Protein AF-A0A3N2QMF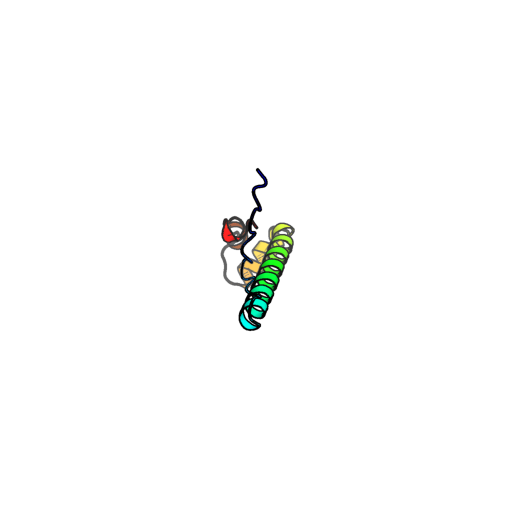4-F1 (afdb_monomer)

Secondary structure (DSSP, 8-state):
-------------PPPHHHHHHHHHHHHHHHHHHHHHHHHHTS-HHHHHHHHHHTTPPTTHHHHHHTSGGG--

Solvent-accessible surface area (backbone atoms only — not comparable to full-atom values): 4625 Å² total; per-residue (Å²): 137,86,83,81,81,78,80,72,84,76,84,79,80,73,75,50,72,70,53,50,54,50,50,52,52,50,52,52,51,51,53,50,52,50,48,51,51,51,57,62,71,70,47,53,71,69,56,50,39,50,53,27,52,77,75,73,43,60,76,58,49,67,62,57,56,58,71,36,77,92,59,72,118

pLDDT: mean 82.38, std 12.02, range [42.25, 94.75]

Mean predicted aligned error: 10.44 Å

Structure (mmCIF, N/CA/C/O backbone):
data_AF-A0A3N2QMF4-F1
#
_entry.id   AF-A0A3N2QMF4-F1
#
loop_
_atom_site.group_PDB
_atom_site.id
_atom_site.type_symbol
_atom_site.label_atom_id
_atom_site.label_alt_id
_atom_site.label_comp_id
_atom_site.label_asym_id
_atom_site.label_entity_id
_atom_site.label_seq_id
_atom_site.pdbx_PDB_ins_code
_atom_site.Cartn_x
_atom_site.Cartn_y
_atom_site.Cartn_z
_atom_site.occupancy
_atom_site.B_iso_or_equiv
_atom_site.auth_seq_id
_atom_site.auth_comp_id
_atom_site.auth_asym_id
_atom_site.auth_atom_id
_atom_site.pdbx_PDB_model_num
ATOM 1 N N . MET A 1 1 ? 56.094 19.248 -21.492 1.00 42.25 1 MET A N 1
ATOM 2 C CA . MET A 1 1 ? 55.679 17.831 -21.558 1.00 42.25 1 MET A CA 1
ATOM 3 C C . MET A 1 1 ? 54.161 17.786 -21.512 1.00 42.25 1 MET A C 1
ATOM 5 O O . MET A 1 1 ? 53.594 18.242 -20.531 1.00 42.25 1 MET A O 1
ATOM 9 N N . GLN A 1 2 ? 53.503 17.374 -22.597 1.00 51.53 2 GLN A N 1
ATOM 10 C CA . GLN A 1 2 ? 52.039 17.309 -22.674 1.00 51.53 2 GLN A CA 1
ATOM 11 C C . GLN A 1 2 ? 51.603 15.867 -22.392 1.00 51.53 2 GLN A C 1
ATOM 13 O O . GLN A 1 2 ? 51.964 14.958 -23.134 1.00 51.53 2 GLN A O 1
ATOM 18 N N . HIS A 1 3 ? 50.864 15.649 -21.305 1.00 49.91 3 HIS A N 1
ATOM 19 C CA . HIS A 1 3 ? 50.281 14.348 -20.986 1.00 49.91 3 HIS A CA 1
ATOM 20 C C . HIS A 1 3 ? 48.907 14.253 -21.655 1.00 49.91 3 HIS A C 1
ATOM 22 O O . HIS A 1 3 ? 47.921 14.790 -21.157 1.00 49.91 3 HIS A O 1
ATOM 28 N N . THR A 1 4 ? 48.830 13.586 -22.804 1.00 54.44 4 THR A N 1
ATOM 29 C CA . THR A 1 4 ? 47.554 13.232 -23.434 1.00 54.44 4 THR A CA 1
ATOM 30 C C . THR A 1 4 ? 46.862 12.142 -22.618 1.00 54.44 4 THR A C 1
ATOM 32 O O . THR A 1 4 ? 47.229 10.969 -22.691 1.00 54.44 4 THR A O 1
ATOM 35 N N . LEU A 1 5 ? 45.846 12.526 -21.840 1.00 60.22 5 LEU A N 1
ATOM 36 C CA . LEU A 1 5 ? 44.916 11.598 -21.197 1.00 60.22 5 LEU A CA 1
ATOM 37 C C . LEU A 1 5 ? 44.098 10.881 -22.279 1.00 60.22 5 LEU A C 1
ATOM 39 O O . LEU A 1 5 ? 43.132 11.415 -22.821 1.00 60.22 5 LEU A O 1
ATOM 43 N N . THR A 1 6 ? 44.495 9.656 -22.608 1.00 61.91 6 THR A N 1
ATOM 44 C CA . THR A 1 6 ? 43.743 8.769 -23.500 1.00 61.91 6 THR A CA 1
ATOM 45 C C . THR A 1 6 ? 42.539 8.217 -22.739 1.00 61.91 6 THR A C 1
ATOM 47 O O . THR A 1 6 ? 42.617 7.210 -22.034 1.00 61.91 6 THR A O 1
ATOM 50 N N . LEU A 1 7 ? 41.400 8.899 -22.864 1.00 65.44 7 LEU A N 1
ATOM 51 C CA . LEU A 1 7 ? 40.105 8.389 -22.423 1.00 65.44 7 LEU A CA 1
ATOM 52 C C . LEU A 1 7 ? 39.782 7.114 -23.214 1.00 65.44 7 LEU A C 1
ATOM 54 O O . LEU A 1 7 ? 39.386 7.170 -24.378 1.00 65.44 7 LEU A O 1
ATOM 58 N N . LYS A 1 8 ? 39.960 5.944 -22.589 1.00 66.19 8 LYS A N 1
ATOM 59 C CA . LYS A 1 8 ? 39.494 4.677 -23.164 1.00 66.19 8 LYS A CA 1
ATOM 60 C C . LYS A 1 8 ? 37.964 4.726 -23.274 1.00 66.19 8 LYS A C 1
ATOM 62 O O . LYS A 1 8 ? 37.307 5.006 -22.268 1.00 66.19 8 LYS A O 1
ATOM 67 N N . PRO A 1 9 ? 37.372 4.430 -24.443 1.00 65.38 9 PRO A N 1
ATOM 68 C CA . PRO A 1 9 ? 35.925 4.444 -24.593 1.00 65.38 9 PRO A CA 1
ATOM 69 C C . PRO A 1 9 ? 35.312 3.363 -23.697 1.00 65.38 9 PRO A C 1
ATOM 71 O O . PRO A 1 9 ? 35.533 2.163 -23.880 1.00 65.38 9 PRO A O 1
ATOM 74 N N . ARG A 1 10 ? 34.549 3.792 -22.690 1.00 68.81 10 ARG A N 1
ATOM 75 C CA . ARG A 1 10 ? 33.787 2.899 -21.817 1.00 68.81 10 ARG A CA 1
ATOM 76 C C . ARG A 1 10 ? 32.630 2.346 -22.64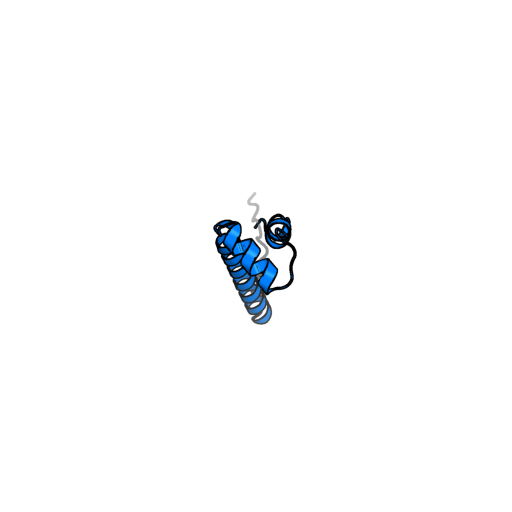7 1.00 68.81 10 ARG A C 1
ATOM 78 O O . ARG A 1 10 ? 31.792 3.113 -23.110 1.00 68.81 10 ARG A O 1
ATOM 85 N N . LYS A 1 11 ? 32.594 1.030 -22.876 1.00 68.81 11 LYS A N 1
ATOM 86 C CA . LYS A 1 11 ? 31.493 0.383 -23.605 1.00 68.81 11 LYS A CA 1
ATOM 87 C C . LYS A 1 11 ? 30.186 0.630 -22.845 1.00 68.81 11 LYS A C 1
ATOM 89 O O . LYS A 1 11 ? 29.990 0.104 -21.751 1.00 68.81 11 LYS A O 1
ATOM 94 N N . ILE A 1 12 ? 29.316 1.468 -23.402 1.00 71.12 12 ILE A N 1
ATOM 95 C CA . ILE A 1 12 ? 27.978 1.719 -22.863 1.00 71.12 12 ILE A CA 1
ATOM 96 C C . ILE A 1 12 ? 27.099 0.557 -23.317 1.00 71.12 12 ILE A C 1
ATOM 98 O O . ILE A 1 12 ? 26.749 0.442 -24.490 1.00 71.12 12 ILE A O 1
ATOM 102 N N . HIS A 1 13 ? 26.774 -0.337 -22.389 1.00 69.00 13 HIS A N 1
ATOM 103 C CA . HIS A 1 13 ? 25.835 -1.418 -22.647 1.00 69.00 13 HIS A CA 1
ATOM 104 C C . HIS A 1 13 ? 24.415 -0.882 -22.485 1.00 69.00 13 HIS A C 1
ATOM 106 O O . HIS A 1 13 ? 23.947 -0.655 -21.369 1.00 69.00 13 HIS A O 1
ATOM 112 N N . TRP A 1 14 ? 23.732 -0.664 -23.607 1.00 66.06 14 TRP A N 1
ATOM 113 C CA . TRP A 1 14 ? 22.312 -0.341 -23.588 1.00 66.06 14 TRP A CA 1
ATOM 114 C C . TRP A 1 14 ? 21.518 -1.541 -23.058 1.00 66.06 14 TRP A C 1
ATOM 116 O O . TRP A 1 14 ? 21.784 -2.678 -23.462 1.00 66.06 14 TRP A O 1
ATOM 126 N N . PRO A 1 15 ? 20.554 -1.324 -22.145 1.00 71.62 15 PRO A N 1
ATOM 127 C CA . PRO A 1 15 ? 19.731 -2.404 -21.633 1.00 71.62 15 PRO A CA 1
ATOM 128 C C . PRO A 1 15 ? 18.971 -3.049 -22.790 1.00 71.62 15 PRO A C 1
ATOM 130 O O . PRO A 1 15 ? 18.308 -2.375 -23.578 1.00 71.62 15 PRO A O 1
ATOM 133 N N . THR A 1 16 ? 19.055 -4.372 -22.879 1.00 77.50 16 THR A N 1
ATOM 134 C CA . THR A 1 16 ? 18.301 -5.146 -23.864 1.00 77.50 16 THR A CA 1
ATOM 135 C C . THR A 1 16 ? 16.792 -4.959 -23.644 1.00 77.50 16 THR A C 1
ATOM 137 O O . THR A 1 16 ? 16.343 -4.653 -22.534 1.00 77.50 16 THR A O 1
ATOM 140 N N . LEU A 1 17 ? 15.974 -5.169 -24.681 1.00 75.25 17 LEU A N 1
ATOM 141 C CA . LEU A 1 17 ? 14.507 -5.066 -24.581 1.00 75.25 17 LEU A CA 1
ATOM 142 C C . LEU A 1 17 ? 13.911 -5.835 -23.372 1.00 75.25 17 LEU A C 1
ATOM 144 O O . LEU A 1 17 ? 13.055 -5.273 -22.679 1.00 75.25 17 LEU A O 1
ATOM 148 N N . PRO A 1 18 ? 14.387 -7.050 -23.016 1.00 80.06 18 PRO A N 1
ATOM 149 C CA . PRO A 1 18 ? 13.954 -7.744 -21.800 1.00 80.06 18 PRO A CA 1
ATOM 150 C C . PRO A 1 18 ? 14.275 -6.996 -20.497 1.00 80.06 18 PRO A C 1
ATOM 152 O O . PRO A 1 18 ? 13.464 -7.006 -19.564 1.00 80.06 18 PRO A O 1
ATOM 155 N N . ALA A 1 19 ? 15.429 -6.327 -20.416 1.00 80.31 19 ALA A N 1
ATOM 156 C CA . ALA A 1 19 ? 15.818 -5.530 -19.254 1.00 80.31 19 ALA A CA 1
ATOM 157 C C . ALA A 1 19 ? 14.919 -4.291 -19.101 1.00 80.31 19 ALA A C 1
ATOM 159 O O . ALA A 1 19 ? 14.454 -3.998 -17.997 1.00 80.31 19 ALA A O 1
ATOM 160 N N . LEU A 1 20 ? 14.574 -3.629 -20.209 1.00 84.25 20 LEU A N 1
ATOM 161 C CA . LEU A 1 20 ? 13.624 -2.511 -20.217 1.00 84.25 20 LEU A CA 1
ATOM 162 C C . LEU A 1 20 ? 12.210 -2.945 -19.795 1.00 84.25 20 LEU A C 1
ATOM 164 O O . LEU A 1 20 ? 11.565 -2.271 -18.988 1.00 84.25 20 LEU A O 1
ATOM 168 N N . ALA A 1 21 ? 11.733 -4.097 -20.274 1.00 86.06 21 ALA A N 1
ATOM 169 C CA . ALA A 1 21 ? 10.439 -4.653 -19.874 1.00 86.06 21 ALA A CA 1
ATOM 170 C C . ALA A 1 21 ? 10.400 -5.025 -18.380 1.00 86.06 21 ALA A C 1
ATOM 172 O O . ALA A 1 21 ? 9.394 -4.814 -17.694 1.00 86.06 21 ALA A O 1
ATOM 173 N N . ARG A 1 22 ? 11.506 -5.558 -17.846 1.00 89.75 22 ARG A N 1
ATOM 174 C CA . ARG A 1 22 ? 11.665 -5.830 -16.412 1.00 89.75 22 ARG A CA 1
ATOM 175 C C . ARG A 1 22 ? 11.612 -4.535 -15.599 1.00 89.75 22 ARG A C 1
ATOM 177 O O . ARG A 1 22 ? 10.844 -4.468 -14.644 1.00 89.75 22 ARG A O 1
ATOM 184 N N . LEU A 1 23 ? 12.343 -3.497 -16.010 1.00 89.94 23 LEU A N 1
ATOM 185 C CA . LEU A 1 23 ? 12.331 -2.193 -15.342 1.00 89.94 23 LEU A CA 1
ATOM 186 C C . LEU A 1 23 ? 10.928 -1.569 -15.324 1.00 89.94 23 LEU A C 1
ATOM 188 O O . LEU A 1 23 ? 10.478 -1.099 -14.282 1.00 89.94 23 LEU A O 1
ATOM 192 N N . ARG A 1 24 ? 10.197 -1.618 -16.445 1.00 91.12 24 ARG A N 1
ATOM 193 C CA . ARG A 1 24 ? 8.805 -1.136 -16.516 1.00 91.12 24 ARG A CA 1
ATOM 194 C C . ARG A 1 24 ? 7.887 -1.867 -15.535 1.00 91.12 24 ARG A C 1
ATOM 196 O O . ARG A 1 24 ? 7.110 -1.216 -14.839 1.00 91.12 24 ARG A O 1
ATOM 203 N N . ARG A 1 25 ? 8.000 -3.197 -15.430 1.00 92.50 25 ARG A N 1
ATOM 204 C CA . ARG A 1 25 ? 7.232 -3.986 -14.449 1.00 92.50 25 ARG A CA 1
ATOM 205 C C . ARG A 1 25 ? 7.553 -3.583 -13.015 1.00 92.50 25 ARG A C 1
ATOM 207 O O . ARG A 1 25 ? 6.628 -3.390 -12.233 1.00 92.50 25 ARG A O 1
ATOM 214 N N . TRP A 1 26 ? 8.830 -3.402 -12.684 1.00 90.31 26 TRP A N 1
ATOM 215 C CA . TRP A 1 26 ? 9.233 -2.940 -11.354 1.00 90.31 26 TRP A CA 1
ATOM 216 C C . TRP A 1 26 ? 8.710 -1.538 -11.043 1.00 90.31 26 TRP A C 1
ATOM 218 O O . TRP A 1 26 ? 8.151 -1.336 -9.971 1.00 90.31 26 TRP A O 1
ATOM 228 N N . ARG A 1 27 ? 8.773 -0.603 -12.001 1.00 91.75 27 ARG A N 1
ATOM 229 C CA . ARG A 1 27 ? 8.184 0.738 -11.845 1.00 91.75 27 ARG A CA 1
ATOM 230 C C . ARG A 1 27 ? 6.677 0.683 -11.599 1.00 91.75 27 ARG A C 1
ATOM 232 O O . ARG A 1 27 ? 6.189 1.377 -10.714 1.00 91.75 27 ARG A O 1
ATOM 239 N N . LYS A 1 28 ? 5.946 -0.158 -12.340 1.00 93.38 28 LYS A N 1
ATOM 240 C CA . LYS A 1 28 ? 4.500 -0.343 -12.135 1.00 93.38 28 LYS A CA 1
ATOM 241 C C . LYS A 1 28 ? 4.199 -0.930 -10.754 1.00 93.38 28 LYS A C 1
ATOM 243 O O . LYS A 1 28 ? 3.304 -0.440 -10.076 1.00 93.38 28 LYS A O 1
ATOM 248 N N . ARG A 1 29 ? 4.960 -1.939 -10.315 1.00 90.81 29 ARG A N 1
ATOM 249 C CA . ARG A 1 29 ? 4.818 -2.525 -8.971 1.00 90.81 29 ARG A CA 1
ATOM 250 C C . ARG A 1 29 ? 5.080 -1.494 -7.876 1.00 90.81 29 ARG A C 1
ATOM 252 O O . ARG A 1 29 ? 4.282 -1.398 -6.954 1.00 90.81 29 ARG A O 1
ATOM 259 N N . LEU A 1 30 ? 6.137 -0.695 -8.013 1.00 89.94 30 LEU A N 1
ATOM 260 C CA . LEU A 1 30 ? 6.452 0.390 -7.084 1.00 89.94 30 LEU A CA 1
ATOM 261 C C . LEU A 1 30 ? 5.309 1.409 -6.992 1.00 89.94 30 LEU A C 1
ATOM 263 O O . LEU A 1 30 ? 4.873 1.745 -5.895 1.00 89.94 30 LEU A O 1
ATOM 267 N N . ALA A 1 31 ? 4.799 1.869 -8.138 1.00 90.75 31 ALA A N 1
ATOM 268 C CA . ALA A 1 31 ? 3.679 2.805 -8.179 1.00 90.75 31 ALA A CA 1
ATOM 269 C C . ALA A 1 31 ? 2.428 2.227 -7.500 1.00 90.75 31 ALA A C 1
ATOM 271 O O . ALA A 1 31 ? 1.799 2.916 -6.703 1.00 90.75 31 ALA A O 1
ATOM 272 N N . ASN A 1 32 ? 2.122 0.950 -7.752 1.00 91.50 32 ASN A N 1
ATOM 273 C CA . ASN 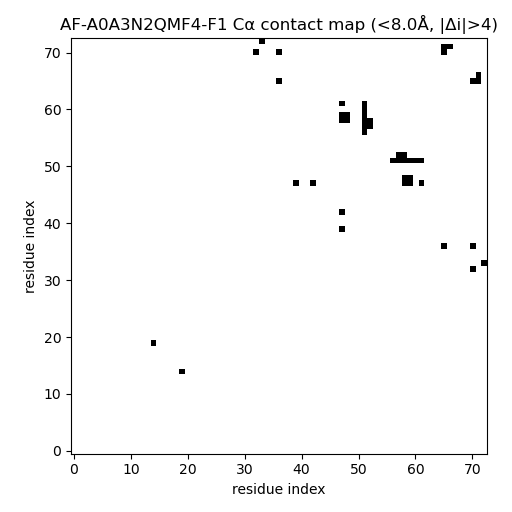A 1 32 ? 0.993 0.273 -7.121 1.00 91.50 32 ASN A CA 1
ATOM 274 C C . ASN A 1 32 ? 1.149 0.210 -5.594 1.00 91.50 32 ASN A C 1
ATOM 276 O O . ASN A 1 32 ? 0.235 0.581 -4.869 1.00 91.50 32 ASN A O 1
ATOM 280 N N . ARG A 1 33 ? 2.336 -0.169 -5.095 1.00 88.06 33 ARG A N 1
ATOM 281 C CA . ARG A 1 33 ? 2.609 -0.195 -3.647 1.00 88.06 33 ARG A CA 1
ATOM 282 C C . ARG A 1 33 ? 2.418 1.173 -2.998 1.00 88.06 33 ARG 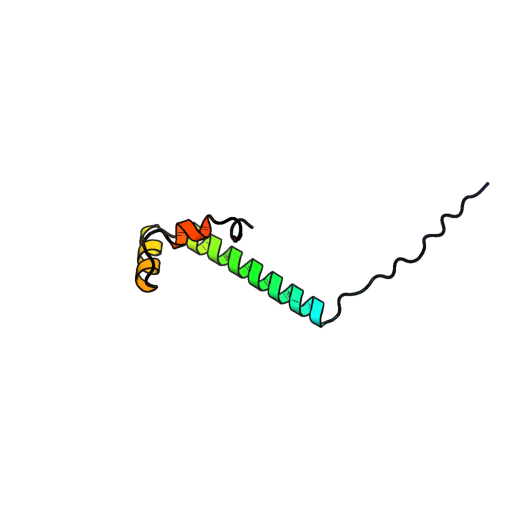A C 1
ATOM 284 O O . ARG A 1 33 ? 1.825 1.262 -1.929 1.00 88.06 33 ARG A O 1
ATOM 291 N N . ARG A 1 34 ? 2.884 2.236 -3.659 1.00 88.50 34 ARG A N 1
ATOM 292 C CA . ARG A 1 34 ? 2.707 3.614 -3.183 1.00 88.50 34 ARG A CA 1
ATOM 293 C C . ARG A 1 34 ? 1.243 4.045 -3.166 1.00 88.50 34 ARG A C 1
ATOM 295 O O . ARG A 1 34 ? 0.862 4.755 -2.243 1.00 88.50 34 ARG A O 1
ATOM 302 N N . SER A 1 35 ? 0.444 3.631 -4.153 1.00 89.94 35 SER A N 1
ATOM 303 C CA . SER A 1 35 ? -1.004 3.893 -4.163 1.00 89.94 35 SER A CA 1
ATOM 304 C C . SER A 1 35 ? -1.675 3.222 -2.974 1.00 89.94 35 SER A C 1
ATOM 306 O O . SER A 1 35 ? -2.265 3.907 -2.148 1.00 89.94 35 SER A O 1
ATOM 308 N N . LEU A 1 36 ? -1.450 1.914 -2.813 1.00 87.12 36 LEU A N 1
ATOM 309 C CA . LEU A 1 36 ? -2.015 1.135 -1.713 1.00 87.12 36 LEU A CA 1
ATOM 310 C C . LEU A 1 36 ? -1.630 1.732 -0.357 1.00 87.12 36 LEU A C 1
ATOM 312 O O . LEU A 1 36 ? -2.490 1.941 0.487 1.00 87.12 36 LEU A O 1
ATOM 316 N N . ARG A 1 37 ? -0.360 2.109 -0.157 1.00 85.06 37 ARG A N 1
ATOM 317 C CA . ARG A 1 37 ? 0.066 2.756 1.093 1.00 85.06 37 ARG A CA 1
ATOM 318 C C . ARG A 1 37 ? -0.710 4.043 1.385 1.00 85.06 37 ARG A C 1
ATOM 320 O O . ARG A 1 37 ? -1.015 4.298 2.543 1.00 85.06 37 ARG A O 1
ATOM 327 N N . ARG A 1 38 ? -1.008 4.863 0.374 1.00 86.94 38 ARG A N 1
ATOM 328 C CA . ARG A 1 38 ? -1.800 6.089 0.569 1.00 86.94 38 ARG A CA 1
ATOM 329 C C . ARG A 1 38 ? -3.260 5.777 0.856 1.00 86.94 38 ARG A C 1
ATOM 331 O O . ARG A 1 38 ? -3.819 6.376 1.763 1.00 86.94 38 ARG A O 1
ATOM 338 N N . GLU A 1 39 ? -3.846 4.859 0.096 1.00 87.50 39 GLU A N 1
ATOM 339 C CA . GLU A 1 39 ? -5.245 4.452 0.248 1.00 87.50 39 GLU A CA 1
ATOM 340 C C . GLU A 1 39 ? -5.493 3.880 1.644 1.00 87.50 39 GLU A C 1
ATOM 342 O O . GLU A 1 39 ? -6.345 4.383 2.367 1.00 87.50 39 GLU A O 1
ATOM 347 N N . PHE A 1 40 ? -4.682 2.911 2.070 1.00 85.38 40 PHE A N 1
ATOM 348 C CA . PHE A 1 40 ? -4.801 2.315 3.398 1.00 85.38 40 PHE A CA 1
ATOM 349 C C . PHE A 1 40 ? -4.322 3.254 4.514 1.00 85.38 40 PHE A C 1
ATOM 351 O O . PHE A 1 40 ? -4.920 3.286 5.582 1.00 85.38 40 PHE A O 1
ATOM 358 N N . GLY A 1 41 ? -3.276 4.053 4.281 1.00 83.38 41 GLY A N 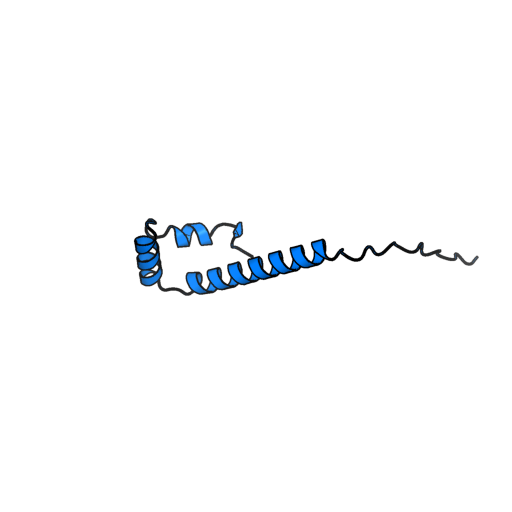1
ATOM 359 C CA . GLY A 1 41 ? -2.728 4.967 5.290 1.00 83.38 41 GLY A CA 1
ATOM 360 C C . GLY A 1 41 ? -3.615 6.180 5.577 1.00 83.38 41 GLY A C 1
ATOM 361 O O . GLY A 1 41 ? -3.494 6.778 6.642 1.00 83.38 41 GLY A O 1
ATOM 362 N N . GLY A 1 42 ? -4.490 6.550 4.637 1.00 84.19 42 GLY A N 1
ATOM 363 C CA . GLY A 1 42 ? -5.508 7.587 4.813 1.00 84.19 42 GLY A CA 1
ATOM 364 C C . GLY A 1 42 ? -6.902 7.045 5.141 1.00 84.19 42 GLY A C 1
ATOM 365 O O . GLY A 1 42 ? -7.821 7.838 5.342 1.00 84.19 42 GLY A O 1
ATOM 366 N N . ALA A 1 43 ? -7.084 5.723 5.168 1.00 86.69 43 ALA A N 1
ATOM 367 C CA . ALA A 1 43 ? -8.370 5.116 5.464 1.00 86.69 43 ALA A CA 1
ATOM 368 C C . ALA A 1 43 ? -8.733 5.261 6.946 1.00 86.69 43 ALA A C 1
ATOM 370 O O . ALA A 1 43 ? -7.873 5.294 7.828 1.00 86.69 43 ALA A O 1
ATOM 371 N N . SER A 1 44 ? -10.034 5.319 7.234 1.00 88.56 44 SER A N 1
ATOM 372 C CA . SER A 1 44 ? -10.492 5.310 8.619 1.00 88.56 44 SER A CA 1
ATOM 373 C C . SER A 1 44 ? -10.239 3.933 9.253 1.00 88.56 44 SER A C 1
ATOM 375 O O . SER A 1 44 ? -10.370 2.909 8.571 1.00 88.56 44 SER A O 1
ATOM 377 N N . PRO A 1 45 ? -9.955 3.866 10.566 1.00 86.25 45 PRO A N 1
ATOM 378 C CA . PRO A 1 45 ? -9.790 2.589 11.261 1.00 86.25 45 PRO A CA 1
ATOM 379 C C . PRO A 1 45 ? -11.001 1.657 11.107 1.00 86.25 45 PRO A C 1
ATOM 381 O O . PRO A 1 45 ? -10.842 0.449 10.981 1.00 86.25 45 PRO A O 1
ATOM 384 N N . ALA A 1 46 ? -12.214 2.219 11.060 1.00 89.50 46 ALA A N 1
ATOM 385 C CA . ALA A 1 46 ? -13.444 1.453 10.868 1.00 89.50 46 ALA A CA 1
ATOM 386 C C . ALA A 1 46 ? -13.531 0.811 9.473 1.00 89.50 46 ALA A C 1
ATOM 388 O O . ALA A 1 46 ? -13.974 -0.327 9.349 1.00 89.50 46 ALA A O 1
ATOM 389 N N . TRP A 1 47 ? -13.089 1.521 8.429 1.00 90.00 47 TRP A N 1
ATOM 390 C CA . TRP A 1 47 ? -13.045 0.973 7.074 1.00 90.00 47 TRP A CA 1
ATOM 391 C C . TRP A 1 47 ? -12.003 -0.142 6.953 1.00 90.00 47 TRP A C 1
ATOM 393 O O . TRP A 1 47 ? -12.291 -1.181 6.363 1.00 90.00 47 TRP A O 1
ATOM 403 N N . LEU A 1 48 ? -10.824 0.040 7.561 1.00 89.62 48 LEU A N 1
ATOM 404 C CA . LEU A 1 48 ? -9.775 -0.986 7.592 1.00 89.62 48 LEU A CA 1
ATOM 405 C C . LEU A 1 48 ? -10.255 -2.257 8.295 1.00 89.62 48 LEU A C 1
ATOM 407 O O . LEU A 1 48 ? -10.134 -3.334 7.723 1.00 89.62 48 LEU A O 1
ATOM 411 N N . ALA A 1 49 ? -10.877 -2.119 9.468 1.00 90.19 49 ALA A N 1
ATOM 412 C CA . ALA A 1 49 ? -11.415 -3.251 10.217 1.00 90.19 49 ALA A CA 1
ATOM 413 C C . ALA A 1 49 ? -12.529 -3.992 9.455 1.00 90.19 49 ALA A C 1
ATOM 415 O O . ALA A 1 49 ? -12.646 -5.213 9.551 1.00 90.19 49 ALA A O 1
ATOM 416 N N . HIS A 1 50 ? -13.351 -3.267 8.687 1.00 91.69 50 HIS A N 1
ATOM 417 C CA . HIS A 1 50 ? -14.365 -3.878 7.828 1.00 91.69 50 HIS A CA 1
ATOM 418 C C . HIS A 1 50 ? -13.726 -4.688 6.693 1.00 91.69 50 HIS A C 1
ATOM 420 O O . HIS A 1 50 ? -14.044 -5.862 6.534 1.00 91.69 50 HIS A O 1
ATOM 426 N N . MET A 1 51 ? -12.768 -4.093 5.977 1.00 91.25 51 MET A N 1
ATOM 427 C CA . MET A 1 51 ? -12.003 -4.774 4.930 1.00 91.25 51 MET A CA 1
ATOM 428 C C . MET A 1 51 ? -11.281 -6.012 5.461 1.00 91.25 51 MET A C 1
ATOM 430 O O . MET A 1 51 ? -11.386 -7.065 4.845 1.00 91.25 51 MET A O 1
ATOM 434 N N . GLU A 1 52 ? -10.579 -5.903 6.594 1.00 94.25 52 GLU A N 1
ATOM 435 C CA . GLU A 1 52 ? -9.880 -7.016 7.255 1.00 94.25 52 GLU A CA 1
ATOM 436 C C . GLU A 1 52 ? -10.828 -8.180 7.525 1.00 94.25 52 GLU A C 1
ATOM 438 O O . GLU A 1 52 ? -10.533 -9.311 7.142 1.00 94.25 52 GLU A O 1
ATOM 443 N N . ARG A 1 53 ? -12.009 -7.895 8.078 1.00 94.56 53 ARG A N 1
ATOM 444 C CA . ARG A 1 53 ? -13.037 -8.906 8.320 1.00 94.56 53 ARG A CA 1
ATOM 445 C C . ARG A 1 53 ? -13.511 -9.578 7.030 1.00 94.56 53 ARG A C 1
ATOM 447 O O . ARG A 1 53 ? -13.659 -10.798 7.014 1.00 94.56 53 ARG A O 1
ATOM 454 N N . ASP A 1 54 ? -13.732 -8.810 5.967 1.00 94.75 54 ASP A N 1
ATOM 455 C CA . ASP A 1 54 ? -14.212 -9.334 4.684 1.00 94.75 54 ASP A CA 1
ATOM 456 C C . ASP A 1 54 ? -13.199 -10.280 4.022 1.00 94.75 54 ASP A C 1
ATOM 458 O O . ASP A 1 54 ? -13.587 -11.237 3.350 1.00 94.75 54 ASP A O 1
ATOM 462 N N . ILE A 1 55 ? -11.901 -10.051 4.240 1.00 92.50 55 ILE A N 1
ATOM 463 C CA . ILE A 1 55 ? -10.819 -10.906 3.725 1.00 92.50 55 ILE A CA 1
ATOM 464 C C . ILE A 1 55 ? -10.329 -11.956 4.736 1.00 92.50 55 ILE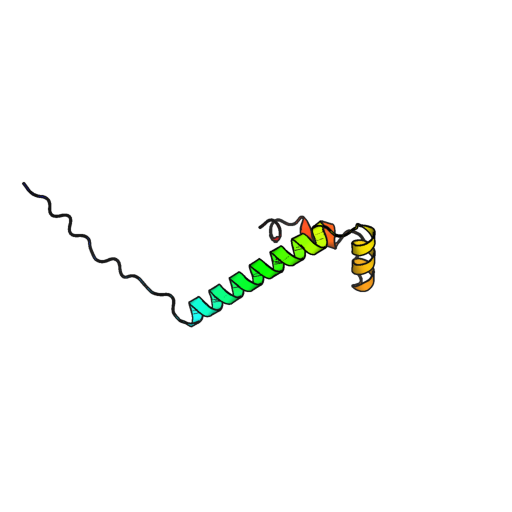 A C 1
ATOM 466 O O . ILE A 1 55 ? -9.373 -12.675 4.445 1.00 92.50 55 ILE A O 1
ATOM 470 N N . GLY A 1 56 ? -10.985 -12.070 5.896 1.00 94.38 56 GLY A N 1
ATOM 471 C CA . GLY A 1 56 ? -10.672 -13.063 6.928 1.00 94.38 56 GLY A CA 1
ATOM 472 C C . GLY A 1 56 ? -9.374 -12.799 7.698 1.00 94.38 56 GLY A C 1
ATOM 473 O O . GLY A 1 56 ? -8.727 -13.749 8.132 1.00 94.38 56 GLY A O 1
ATOM 474 N N . LEU A 1 57 ? -8.978 -11.533 7.834 1.00 93.81 57 LEU A N 1
ATOM 475 C CA . LEU A 1 57 ? -7.873 -11.088 8.681 1.00 93.81 57 LEU A CA 1
ATOM 476 C C . LEU A 1 57 ? -8.366 -10.620 10.053 1.00 93.81 57 LEU A C 1
ATOM 478 O O . LEU A 1 57 ? -9.520 -10.216 10.219 1.00 93.81 57 LEU A O 1
ATOM 482 N N . GLU A 1 58 ? -7.453 -10.624 11.021 1.00 91.25 58 GLU A N 1
ATOM 483 C CA . GLU A 1 58 ? -7.708 -10.032 12.328 1.00 91.25 58 GLU A CA 1
ATOM 484 C C . GLU A 1 58 ? -7.613 -8.498 12.253 1.00 91.25 58 GLU A C 1
ATOM 486 O O . GLU A 1 58 ? -6.794 -7.960 11.495 1.00 91.25 58 GLU A O 1
ATOM 491 N N . PRO A 1 59 ? -8.409 -7.764 13.053 1.00 88.38 59 PRO A N 1
ATOM 492 C CA . PRO A 1 59 ? -8.336 -6.311 13.097 1.00 88.38 59 PRO A CA 1
ATOM 493 C C . PRO A 1 59 ? -6.916 -5.800 13.390 1.00 88.38 59 PRO A C 1
ATOM 495 O O . PRO A 1 59 ? -6.298 -6.161 14.394 1.00 88.38 59 PRO A O 1
ATOM 498 N N . GLY A 1 60 ? -6.403 -4.919 12.533 1.00 87.62 60 GLY A N 1
ATOM 499 C CA . GLY A 1 60 ? -5.062 -4.344 12.625 1.00 87.62 60 GLY A CA 1
ATOM 500 C C . GLY A 1 60 ? -3.955 -5.141 11.923 1.00 87.62 60 GLY A C 1
ATOM 501 O O . GLY A 1 60 ? -2.800 -4.698 11.935 1.00 87.62 60 GLY A O 1
ATOM 502 N N . ASP A 1 61 ? -4.259 -6.274 11.288 1.00 91.56 61 ASP A N 1
ATOM 503 C CA . ASP A 1 61 ? -3.298 -7.019 10.471 1.00 91.56 61 ASP A CA 1
ATOM 504 C C . ASP A 1 61 ? -2.758 -6.184 9.303 1.00 91.56 61 ASP A C 1
ATOM 506 O O . ASP A 1 61 ? -1.543 -6.155 9.080 1.00 91.56 61 ASP A O 1
ATOM 510 N N . LEU A 1 62 ? -3.617 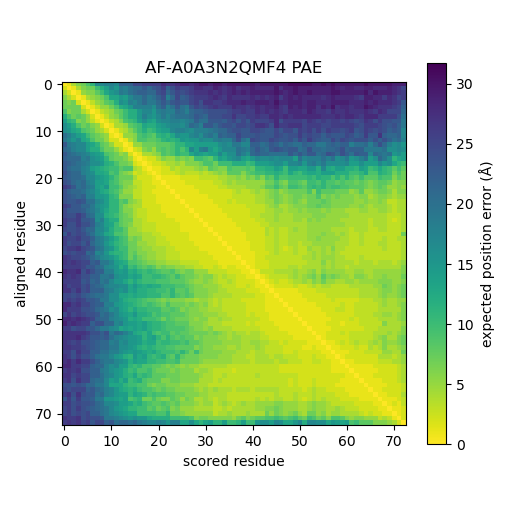-5.442 8.596 1.00 88.62 62 LEU A N 1
ATOM 511 C CA . LEU A 1 62 ? -3.199 -4.560 7.504 1.00 88.62 62 LEU A CA 1
ATOM 512 C C . LEU A 1 62 ? -2.319 -3.429 8.029 1.00 88.62 62 LEU A C 1
ATOM 514 O O . LEU A 1 62 ? -1.279 -3.132 7.438 1.00 88.62 62 LEU A O 1
ATOM 518 N N . GLN A 1 63 ? -2.679 -2.840 9.172 1.00 86.75 63 GLN A N 1
ATOM 519 C CA . GLN A 1 63 ? -1.869 -1.806 9.820 1.00 86.75 63 GLN A CA 1
ATOM 520 C C . GLN A 1 63 ? -0.469 -2.343 10.167 1.00 86.75 63 GLN A C 1
ATOM 522 O O . GLN A 1 63 ? 0.541 -1.684 9.903 1.00 86.75 63 GLN A O 1
ATOM 527 N N . ARG A 1 64 ? -0.388 -3.558 10.727 1.00 89.06 64 ARG A N 1
ATOM 528 C CA . ARG A 1 64 ? 0.879 -4.217 11.069 1.00 89.06 64 ARG A CA 1
ATOM 529 C C . ARG A 1 64 ? 1.711 -4.527 9.827 1.00 89.06 64 ARG A C 1
ATOM 531 O O . ARG A 1 64 ? 2.919 -4.288 9.833 1.00 89.06 64 ARG A O 1
ATOM 538 N N . GLU A 1 65 ? 1.085 -5.013 8.758 1.00 88.81 65 GLU A N 1
ATOM 539 C CA . GLU A 1 65 ? 1.758 -5.259 7.480 1.00 88.81 65 GLU A CA 1
ATOM 540 C C . GLU A 1 65 ? 2.311 -3.973 6.861 1.00 88.81 65 GLU A C 1
ATOM 542 O O . GLU A 1 65 ? 3.468 -3.940 6.440 1.00 88.81 65 GLU A O 1
ATOM 547 N N . MET A 1 66 ? 1.540 -2.885 6.868 1.00 86.12 66 MET A N 1
ATOM 548 C CA . MET A 1 66 ? 1.960 -1.586 6.329 1.00 86.12 66 MET A CA 1
ATOM 549 C C . MET A 1 66 ? 3.157 -0.960 7.050 1.00 86.12 66 MET A C 1
ATOM 551 O O . MET A 1 66 ? 3.894 -0.160 6.458 1.00 86.12 66 MET A O 1
ATOM 555 N N . ASN A 1 67 ? 3.356 -1.317 8.318 1.00 87.00 67 ASN A N 1
ATOM 556 C CA . ASN A 1 67 ? 4.482 -0.857 9.123 1.00 87.00 67 ASN A CA 1
ATOM 557 C C . ASN A 1 67 ? 5.788 -1.606 8.813 1.00 87.00 67 ASN A C 1
ATOM 559 O O . ASN A 1 67 ? 6.847 -1.220 9.310 1.00 87.00 67 ASN A O 1
ATOM 563 N N . LYS A 1 68 ? 5.762 -2.659 7.983 1.00 88.56 68 LYS A N 1
ATOM 564 C CA . LYS A 1 68 ? 6.983 -3.382 7.614 1.00 88.56 68 LYS A CA 1
ATOM 565 C C . LYS A 1 68 ? 7.898 -2.539 6.713 1.00 88.56 68 LYS A C 1
ATOM 567 O O . LYS A 1 68 ? 7.405 -1.837 5.826 1.00 88.56 68 LYS A O 1
ATOM 572 N N . PRO A 1 69 ? 9.235 -2.702 6.820 1.00 86.62 69 PRO A N 1
ATOM 573 C CA . PRO A 1 69 ? 10.204 -1.972 5.995 1.00 86.62 69 PRO A CA 1
ATOM 574 C C . PRO A 1 69 ? 9.993 -2.132 4.486 1.00 86.62 69 PRO A C 1
ATOM 576 O O . PRO A 1 69 ? 10.241 -1.202 3.728 1.00 86.62 69 PRO A O 1
ATOM 579 N N . PHE A 1 70 ? 9.477 -3.286 4.048 1.00 83.94 70 PHE A N 1
ATOM 580 C CA . PHE A 1 70 ? 9.138 -3.539 2.643 1.00 83.94 70 PHE A CA 1
ATOM 581 C C . PHE A 1 70 ? 8.172 -2.495 2.053 1.00 83.94 70 PHE A C 1
ATOM 583 O O . PHE A 1 70 ? 8.200 -2.239 0.850 1.00 83.94 70 PHE A O 1
ATOM 590 N N . TRP A 1 71 ? 7.323 -1.894 2.890 1.00 79.62 71 TRP A N 1
ATOM 591 C CA . TRP A 1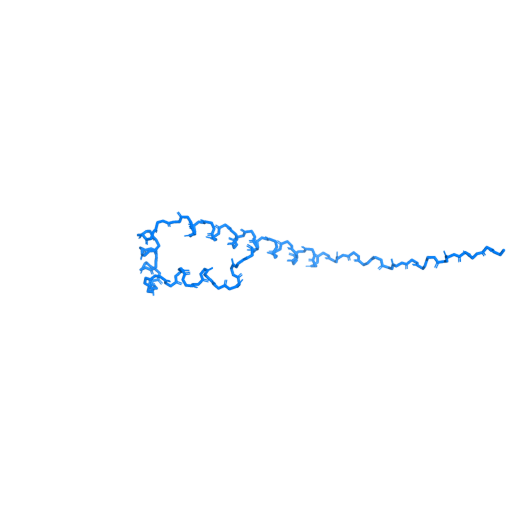 71 ? 6.325 -0.906 2.491 1.00 79.62 71 TRP A CA 1
ATOM 592 C C . TRP A 1 71 ? 6.750 0.543 2.762 1.00 79.62 71 TRP A C 1
ATOM 594 O O . TRP A 1 71 ? 5.974 1.441 2.446 1.00 79.62 71 TRP A O 1
ATOM 604 N N . ALA A 1 72 ? 7.930 0.799 3.336 1.00 74.44 72 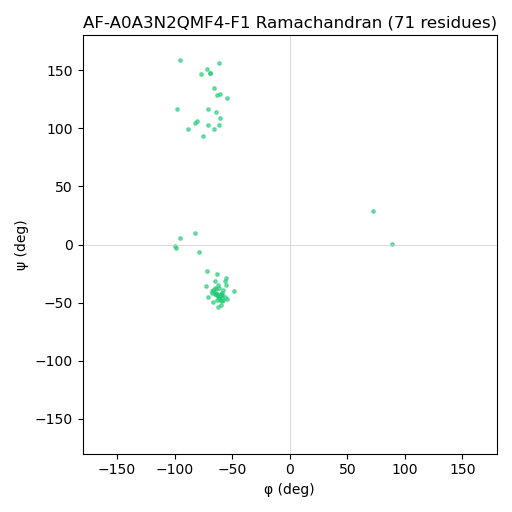ALA A N 1
ATOM 605 C CA . ALA A 1 72 ? 8.379 2.130 3.772 1.00 74.44 72 ALA A CA 1
ATOM 606 C C . ALA A 1 72 ? 8.976 3.027 2.652 1.00 74.44 72 ALA A C 1
ATOM 608 O O . ALA A 1 72 ? 9.551 4.069 2.956 1.00 74.44 72 ALA A O 1
ATOM 609 N N . GLU A 1 73 ? 8.857 2.628 1.378 1.00 63.25 73 GLU A N 1
ATOM 610 C CA . GLU A 1 73 ? 9.474 3.261 0.182 1.00 63.25 73 GLU A CA 1
ATOM 611 C C . GLU A 1 73 ? 8.767 4.505 -0.407 1.00 63.25 73 GLU A C 1
ATOM 613 O O . GLU A 1 73 ? 7.520 4.606 -0.360 1.00 63.25 73 GLU A O 1
#

Sequence (73 aa):
MQHTLTLKPRKIHWPTLPALARLRRWRKRLANRRSLRREFGGASPAWLAHMERDIGLEPGDLQREMNKPFWAE

Foldseek 3Di:
DDDPPPDDDDPDDDDDPVRVVVVVVVVVVVVVLVVVLVVVVPDDLVVQCVVCVVVVHHRCPVVVVCPDPVSVD

Radius of gyration: 23.11 Å; Cα contacts (8 Å, |Δi|>4): 23; chains: 1; bounding box: 70×31×38 Å